Protein AF-A0A6L8FZ35-F1 (afdb_monomer_lite)

Radius of gyration: 12.45 Å; chains: 1; bounding box: 33×28×26 Å

Sequence (83 aa):
LEEQDPAQFRRAAAGFAEIVRDYPGTESEIGALSNMGVCYESLGQWKDAVQAYDQVLDRLADEQAEAHRFARMHKEWIEANRL

Secondary structure (DSSP, 8-state):
-----HHHHHHHHHHHHHHHHHSTTSHHHHHHHHHHHHHHHHTT-HHHHHHHHHHHHHH---TTSHHHHHHHHHHHHHHHHT-

pLDDT: mean 95.48, std 9.07, range [45.78, 98.81]

Foldseek 3Di:
DPLPDLVVLVVLLVVLVVQLVPPPLDVSVLVSLLSNLVSCVSVLVLVSNLVSLVVNCVSDPPCPDPSNVSSVVSNVCSVVPRD

Structure (mmCIF, N/CA/C/O backbone):
data_AF-A0A6L8FZ35-F1
#
_entry.id   AF-A0A6L8FZ35-F1
#
loop_
_atom_site.group_PDB
_atom_site.id
_atom_site.type_symbol
_atom_site.label_atom_id
_atom_site.label_alt_id
_atom_site.label_comp_id
_atom_site.label_asym_id
_atom_site.label_entity_id
_atom_site.label_seq_id
_atom_site.pdbx_PDB_ins_code
_atom_site.Cartn_x
_atom_site.Cartn_y
_atom_site.Cartn_z
_atom_site.occupancy
_atom_site.B_iso_or_equiv
_atom_site.auth_seq_id
_atom_site.auth_comp_id
_atom_site.auth_asym_id
_atom_site.auth_atom_id
_atom_site.pdbx_PDB_model_num
ATOM 1 N N . LEU A 1 1 ? 22.758 -9.758 -5.573 1.00 45.78 1 LEU A N 1
ATOM 2 C CA . LEU 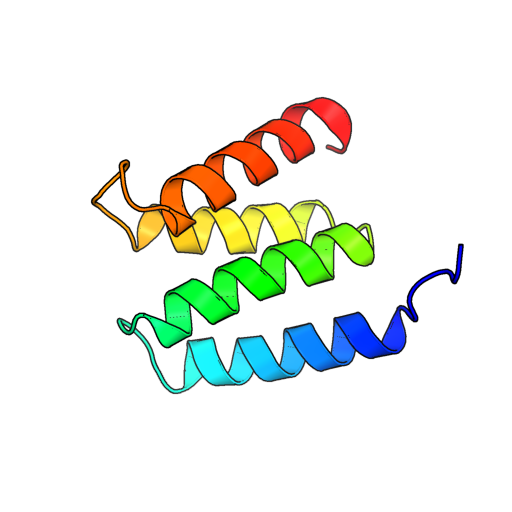A 1 1 ? 21.501 -9.213 -5.027 1.00 45.78 1 LEU A CA 1
ATOM 3 C C . LEU A 1 1 ? 20.414 -10.090 -5.609 1.00 45.78 1 LEU A C 1
ATOM 5 O O . LEU A 1 1 ? 20.302 -10.106 -6.826 1.00 45.78 1 LEU A O 1
ATOM 9 N N . GLU A 1 2 ? 19.771 -10.929 -4.799 1.00 52.22 2 GLU A N 1
ATOM 10 C CA . GLU A 1 2 ? 18.624 -11.718 -5.265 1.00 52.22 2 GLU A CA 1
ATOM 11 C C . GLU A 1 2 ? 17.560 -10.735 -5.763 1.00 52.22 2 GLU A C 1
ATOM 13 O O . GLU A 1 2 ? 17.104 -9.882 -5.000 1.00 52.22 2 GLU A O 1
ATOM 18 N N . GLU A 1 3 ? 17.228 -10.790 -7.054 1.00 61.84 3 GLU A N 1
ATOM 19 C CA . GLU A 1 3 ? 16.022 -10.139 -7.561 1.00 61.84 3 GLU A CA 1
ATOM 20 C C . GLU A 1 3 ? 14.847 -10.755 -6.805 1.00 61.84 3 GLU A C 1
ATOM 22 O O . GLU A 1 3 ? 14.604 -11.958 -6.890 1.00 61.84 3 GLU A O 1
ATOM 27 N N . GLN A 1 4 ? 14.177 -9.947 -5.985 1.00 69.94 4 GLN A N 1
ATOM 28 C CA . GLN A 1 4 ? 13.031 -10.411 -5.216 1.00 69.94 4 GLN A CA 1
ATOM 29 C C . GLN A 1 4 ? 11.943 -10.913 -6.176 1.00 69.94 4 GLN A C 1
ATOM 31 O O . GLN A 1 4 ? 11.661 -10.265 -7.183 1.00 69.94 4 GLN A O 1
ATOM 36 N N . ASP A 1 5 ? 11.348 -12.071 -5.875 1.00 84.12 5 ASP A N 1
ATOM 37 C CA . ASP A 1 5 ? 10.408 -12.749 -6.772 1.00 84.12 5 ASP A CA 1
ATOM 38 C C . ASP A 1 5 ? 9.123 -11.914 -6.964 1.00 84.12 5 ASP A C 1
ATOM 40 O O . ASP A 1 5 ? 8.339 -11.753 -6.018 1.00 84.12 5 ASP A O 1
ATOM 44 N N . PRO A 1 6 ? 8.828 -11.434 -8.189 1.00 89.88 6 PRO A N 1
ATOM 45 C CA . PRO A 1 6 ? 7.597 -10.707 -8.484 1.00 89.88 6 PRO A CA 1
ATOM 46 C C . PRO A 1 6 ? 6.324 -11.478 -8.106 1.00 89.88 6 PRO A C 1
ATOM 48 O O . PRO A 1 6 ? 5.276 -10.881 -7.848 1.00 89.88 6 PRO A O 1
ATOM 51 N N . ALA A 1 7 ? 6.350 -12.811 -8.090 1.00 93.12 7 ALA A N 1
ATOM 52 C CA . ALA A 1 7 ? 5.204 -13.600 -7.652 1.00 93.12 7 ALA A CA 1
ATOM 53 C C . ALA A 1 7 ? 4.936 -13.440 -6.147 1.00 93.12 7 ALA A C 1
ATOM 55 O O . ALA A 1 7 ? 3.773 -13.415 -5.733 1.00 93.12 7 ALA A O 1
ATOM 56 N N . GLN A 1 8 ? 5.981 -13.283 -5.330 1.00 94.38 8 GLN A N 1
ATOM 57 C CA . GLN A 1 8 ? 5.844 -13.102 -3.888 1.00 94.38 8 GLN A CA 1
ATOM 58 C C . GLN A 1 8 ? 5.179 -11.765 -3.555 1.00 94.38 8 GLN A C 1
ATOM 60 O O . GLN A 1 8 ? 4.235 -11.748 -2.766 1.00 94.38 8 GLN A O 1
ATOM 65 N N . PHE A 1 9 ? 5.583 -10.674 -4.209 1.00 95.69 9 PHE A N 1
ATOM 66 C CA . PHE A 1 9 ? 4.959 -9.364 -3.995 1.00 95.69 9 PHE A CA 1
ATOM 67 C C . PHE A 1 9 ? 3.498 -9.323 -4.419 1.00 95.69 9 PHE A C 1
ATOM 69 O O . PHE A 1 9 ? 2.671 -8.771 -3.701 1.00 95.69 9 PHE A O 1
ATOM 76 N N . ARG A 1 10 ? 3.144 -9.955 -5.547 1.00 96.69 10 ARG A N 1
ATOM 77 C CA . ARG A 1 10 ? 1.736 -10.036 -5.972 1.00 96.69 10 ARG A CA 1
ATOM 78 C C . ARG A 1 10 ? 0.889 -10.791 -4.953 1.00 96.69 10 ARG A C 1
ATOM 80 O O . ARG A 1 10 ? -0.214 -10.360 -4.629 1.00 96.69 10 ARG A O 1
ATOM 87 N N . ARG A 1 11 ? 1.410 -11.901 -4.422 1.00 97.19 11 ARG A N 1
ATOM 88 C CA . ARG A 1 11 ? 0.734 -12.674 -3.370 1.00 97.19 11 ARG A CA 1
ATOM 89 C C . ARG A 1 11 ? 0.607 -11.882 -2.071 1.00 97.19 11 ARG A C 1
ATOM 91 O O . ARG A 1 11 ? -0.447 -11.930 -1.448 1.00 97.19 11 ARG A O 1
ATOM 98 N N . ALA A 1 12 ? 1.651 -11.156 -1.682 1.00 97.88 12 ALA A N 1
ATOM 99 C CA . ALA A 1 12 ? 1.630 -10.311 -0.496 1.00 97.88 12 ALA A CA 1
ATOM 100 C C . ALA A 1 12 ? 0.599 -9.183 -0.635 1.00 97.88 12 ALA A C 1
ATOM 102 O O . ALA A 1 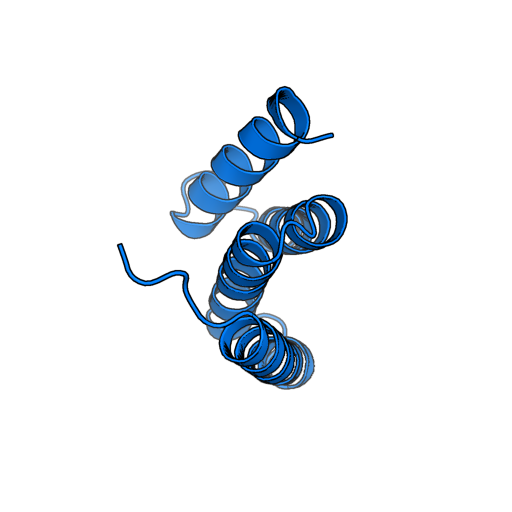12 ? -0.253 -9.036 0.237 1.00 97.88 12 ALA A O 1
ATOM 103 N N . ALA A 1 13 ? 0.599 -8.460 -1.760 1.00 98.12 13 ALA A N 1
ATOM 104 C CA . ALA A 1 13 ? -0.375 -7.405 -2.034 1.00 98.12 13 ALA A CA 1
ATOM 105 C C . ALA A 1 13 ? -1.822 -7.925 -1.991 1.00 98.12 13 ALA A C 1
ATOM 107 O O . ALA A 1 13 ? -2.688 -7.267 -1.419 1.00 98.12 13 ALA A O 1
ATOM 108 N N . ALA A 1 14 ? -2.078 -9.127 -2.5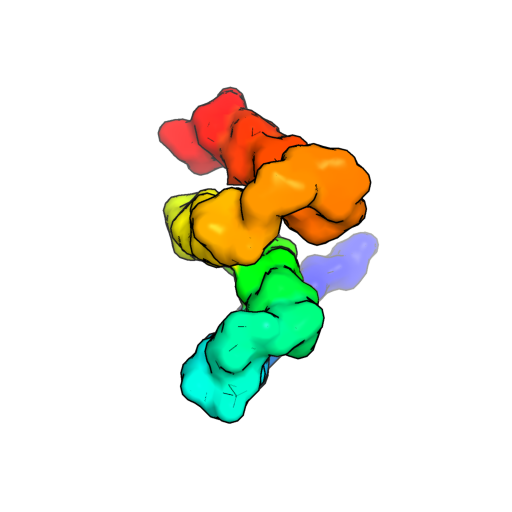21 1.00 98.00 14 ALA A N 1
ATOM 109 C CA . ALA A 1 14 ? -3.391 -9.764 -2.431 1.00 98.00 14 ALA A CA 1
ATOM 110 C C . ALA A 1 14 ? -3.805 -10.056 -0.976 1.00 98.00 14 ALA A C 1
ATOM 112 O O . ALA A 1 14 ? -4.926 -9.738 -0.590 1.00 98.00 14 ALA A O 1
ATOM 113 N N . GLY A 1 15 ? -2.900 -10.592 -0.150 1.00 98.56 15 GLY A N 1
ATOM 114 C CA . GLY A 1 15 ? -3.177 -10.829 1.272 1.00 98.56 15 GLY A CA 1
ATOM 115 C C . GLY A 1 15 ? -3.407 -9.535 2.062 1.00 98.56 15 GLY A C 1
ATOM 116 O O . GLY A 1 15 ? -4.301 -9.464 2.901 1.00 98.56 15 GLY A O 1
ATOM 117 N N . PHE A 1 16 ? -2.656 -8.474 1.764 1.00 98.69 16 PHE A N 1
ATOM 118 C CA . PHE A 1 16 ? -2.896 -7.165 2.373 1.00 98.69 16 PHE A CA 1
ATOM 119 C C . PHE A 1 16 ? -4.235 -6.560 1.940 1.00 98.69 16 PHE A C 1
ATOM 121 O O . PHE A 1 16 ? -4.922 -5.972 2.771 1.00 98.69 16 PHE A O 1
ATOM 128 N N . ALA A 1 17 ? -4.659 -6.756 0.689 1.00 98.44 17 ALA A N 1
ATOM 129 C CA . ALA A 1 17 ? -5.973 -6.309 0.231 1.00 98.44 17 ALA A CA 1
ATOM 130 C C . ALA A 1 17 ? -7.124 -6.985 1.002 1.00 98.44 17 ALA A C 1
ATOM 132 O O . ALA A 1 17 ? -8.140 -6.343 1.269 1.00 98.44 17 ALA A O 1
ATOM 133 N N . GLU A 1 18 ? -6.963 -8.249 1.408 1.00 98.62 18 GLU A N 1
ATOM 134 C CA . GLU A 1 18 ? -7.919 -8.921 2.299 1.00 98.62 18 GLU A CA 1
ATOM 135 C C . GLU A 1 18 ? -7.969 -8.249 3.676 1.00 98.62 18 GLU A C 1
ATOM 137 O O . GLU A 1 18 ? -9.057 -7.986 4.180 1.00 98.62 18 GLU A O 1
ATOM 142 N N . ILE A 1 19 ? -6.819 -7.870 4.246 1.00 98.62 19 ILE A N 1
ATOM 143 C CA . ILE A 1 19 ? -6.768 -7.153 5.532 1.00 98.62 19 ILE A CA 1
ATOM 144 C C . ILE A 1 19 ? -7.469 -5.793 5.437 1.00 98.62 19 ILE A C 1
ATOM 146 O O . ILE A 1 19 ? -8.261 -5.454 6.314 1.00 98.62 19 ILE A O 1
ATOM 150 N N . VAL A 1 20 ? -7.218 -5.029 4.369 1.00 98.44 20 VAL A N 1
ATOM 151 C CA . VAL A 1 20 ? -7.877 -3.730 4.139 1.00 98.44 20 VAL A CA 1
ATOM 152 C C . VAL A 1 20 ? -9.395 -3.891 4.050 1.00 98.44 20 VAL A C 1
ATOM 154 O O . VAL A 1 20 ? -10.137 -3.079 4.597 1.00 98.44 20 VAL A O 1
ATOM 157 N N . ARG A 1 21 ? -9.865 -4.956 3.393 1.00 98.31 21 ARG A N 1
ATOM 158 C CA . ARG A 1 21 ? -11.294 -5.259 3.270 1.00 98.31 21 ARG A CA 1
ATOM 159 C C . ARG A 1 21 ? -11.919 -5.677 4.604 1.00 98.31 21 ARG A C 1
ATOM 161 O O . ARG A 1 21 ? -13.031 -5.249 4.904 1.00 98.31 21 ARG A O 1
ATOM 168 N N . ASP A 1 22 ? -11.236 -6.525 5.366 1.00 98.50 22 ASP A N 1
ATOM 169 C CA . ASP A 1 22 ? -11.824 -7.220 6.516 1.00 98.50 22 ASP A CA 1
ATOM 170 C C . ASP A 1 22 ? -11.657 -6.446 7.838 1.00 98.50 22 ASP A C 1
ATOM 172 O O . ASP A 1 22 ? -12.428 -6.667 8.775 1.00 98.50 22 ASP A O 1
ATOM 176 N N . TYR A 1 23 ? -10.709 -5.502 7.914 1.00 97.81 23 TYR A N 1
ATOM 177 C CA . TYR A 1 23 ? -10.396 -4.735 9.130 1.00 97.81 23 TYR A CA 1
ATOM 178 C C . TYR A 1 23 ? -10.340 -3.206 8.921 1.00 97.81 23 TYR A C 1
ATOM 180 O O . TYR A 1 23 ? -9.363 -2.574 9.340 1.00 97.81 23 TYR A O 1
ATOM 188 N N . PRO A 1 24 ? -11.364 -2.572 8.320 1.00 97.75 24 PRO A N 1
ATOM 189 C CA . PRO A 1 24 ? -11.352 -1.135 8.053 1.00 97.75 24 PRO A CA 1
ATOM 190 C C . PRO A 1 24 ? -11.317 -0.299 9.343 1.00 97.75 24 PRO A C 1
ATOM 192 O O . PRO A 1 24 ? -11.912 -0.661 10.360 1.00 97.75 24 PRO A O 1
ATOM 195 N N . GLY A 1 25 ? -10.638 0.846 9.298 1.00 95.81 25 GLY A N 1
ATOM 196 C CA . GLY A 1 25 ? -10.480 1.789 10.407 1.00 95.81 25 GLY A CA 1
ATOM 197 C C . GLY A 1 25 ? -9.499 1.345 11.496 1.00 95.81 25 GLY A C 1
ATOM 198 O O . GLY A 1 25 ? -9.430 1.984 12.544 1.00 95.81 25 GLY A O 1
ATOM 199 N N . THR A 1 26 ? -8.760 0.254 11.284 1.00 97.88 26 THR A N 1
ATOM 200 C CA . THR A 1 26 ? -7.793 -0.276 12.258 1.00 97.88 26 THR A CA 1
ATOM 201 C C . THR A 1 26 ? -6.354 0.059 11.877 1.00 97.88 26 THR A C 1
ATOM 203 O O . THR A 1 26 ? -6.038 0.298 10.714 1.00 97.88 26 THR A O 1
ATOM 206 N N . GLU A 1 27 ? -5.431 -0.026 12.838 1.00 97.12 27 GLU A N 1
ATOM 207 C CA . GLU A 1 27 ? -3.990 0.064 12.551 1.00 97.12 27 GLU A CA 1
ATOM 208 C C . GLU A 1 27 ? -3.519 -1.027 11.573 1.00 97.12 27 GLU A C 1
ATOM 210 O O . GLU A 1 27 ? -2.572 -0.819 10.815 1.00 97.12 27 GLU A O 1
ATOM 215 N N . SER A 1 28 ? -4.206 -2.177 11.539 1.00 98.25 28 SER A N 1
ATOM 216 C CA . SER A 1 28 ? -3.917 -3.247 10.577 1.00 98.25 28 SER A CA 1
ATOM 217 C C . SER A 1 28 ? -4.264 -2.847 9.142 1.00 98.25 28 SER A C 1
ATOM 219 O O . SER A 1 28 ? -3.515 -3.203 8.236 1.00 98.25 28 SER A O 1
ATOM 221 N N . GLU A 1 29 ? -5.330 -2.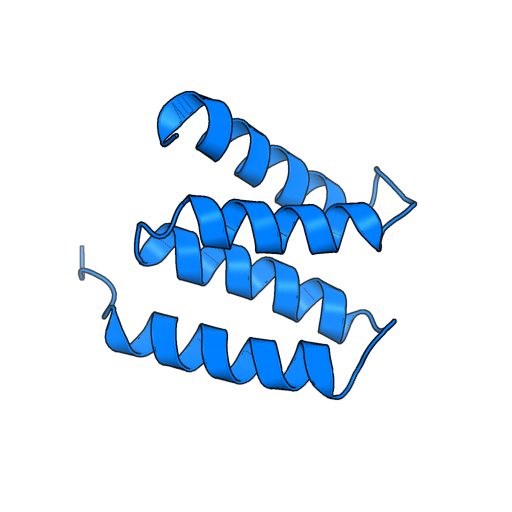068 8.922 1.00 98.56 29 GLU A N 1
ATOM 222 C CA . GLU A 1 29 ? -5.629 -1.491 7.603 1.00 98.56 29 GLU A CA 1
ATOM 223 C C . GLU A 1 29 ? -4.502 -0.553 7.156 1.00 98.56 29 GLU A C 1
ATOM 225 O O . GLU A 1 29 ? -4.005 -0.673 6.037 1.00 98.56 29 GLU A O 1
ATOM 230 N N . ILE A 1 30 ? -4.051 0.337 8.044 1.00 98.62 30 ILE A N 1
ATOM 231 C CA . ILE A 1 30 ? -2.968 1.291 7.763 1.00 98.62 30 ILE A CA 1
ATOM 232 C C . ILE A 1 30 ? -1.663 0.569 7.409 1.00 98.62 30 ILE A C 1
ATOM 234 O O . ILE A 1 30 ? -1.011 0.897 6.411 1.00 98.62 30 ILE A O 1
ATOM 238 N N . GLY A 1 31 ? -1.287 -0.441 8.199 1.00 98.44 31 GLY A N 1
ATOM 239 C CA . GLY A 1 31 ? -0.110 -1.264 7.927 1.00 98.44 31 GLY A CA 1
ATOM 240 C C . GLY A 1 31 ? -0.231 -2.043 6.615 1.00 98.44 31 GLY A C 1
ATOM 241 O O . GLY A 1 31 ? 0.724 -2.100 5.839 1.00 98.44 31 GLY A O 1
ATOM 242 N N . ALA A 1 32 ? -1.409 -2.600 6.323 1.00 98.75 32 ALA A N 1
ATOM 243 C CA . ALA A 1 32 ? -1.664 -3.325 5.083 1.00 98.75 32 ALA A CA 1
ATOM 244 C C . ALA A 1 32 ? -1.565 -2.418 3.849 1.00 98.75 32 ALA A C 1
ATOM 246 O O . ALA A 1 32 ? -0.869 -2.775 2.901 1.00 98.75 32 ALA A O 1
ATOM 247 N N . LEU A 1 33 ? -2.170 -1.226 3.875 1.00 98.81 33 LEU A N 1
ATOM 248 C CA . LEU A 1 33 ? -2.055 -0.236 2.797 1.00 98.81 33 LEU A CA 1
ATOM 249 C C . LEU A 1 33 ? -0.600 0.193 2.566 1.00 98.81 33 LEU A C 1
ATOM 251 O O . LEU A 1 33 ? -0.143 0.238 1.424 1.00 98.81 33 LEU A O 1
ATOM 255 N N . SER A 1 34 ? 0.151 0.432 3.646 1.00 98.69 34 SER A N 1
ATOM 256 C CA . SER A 1 34 ? 1.572 0.799 3.560 1.00 98.69 34 SER A CA 1
ATOM 257 C C . SER A 1 34 ? 2.390 -0.304 2.875 1.00 98.69 34 SER A C 1
ATOM 259 O O . SER A 1 34 ? 3.172 -0.036 1.963 1.00 98.69 34 SER A O 1
ATOM 261 N N . ASN A 1 35 ? 2.157 -1.565 3.249 1.00 98.69 35 ASN A N 1
ATOM 262 C CA . ASN A 1 35 ? 2.843 -2.707 2.647 1.00 98.69 35 ASN A CA 1
ATOM 263 C C . ASN A 1 35 ? 2.390 -3.000 1.208 1.00 98.69 35 ASN A C 1
ATOM 265 O O . ASN A 1 35 ? 3.199 -3.467 0.404 1.00 98.69 35 ASN A O 1
ATOM 269 N N . MET A 1 36 ? 1.131 -2.718 0.852 1.00 98.75 36 MET A N 1
ATOM 270 C CA . MET A 1 36 ? 0.679 -2.765 -0.545 1.00 98.75 36 MET A CA 1
ATOM 271 C C . MET A 1 36 ? 1.476 -1.784 -1.404 1.00 98.75 36 MET A C 1
ATOM 273 O O . MET A 1 36 ? 1.944 -2.179 -2.470 1.00 98.75 36 MET A O 1
ATOM 277 N N . GLY A 1 37 ? 1.700 -0.557 -0.920 1.00 98.62 37 GLY A N 1
ATOM 278 C CA . GLY A 1 37 ? 2.544 0.431 -1.595 1.00 98.62 37 GLY A CA 1
ATOM 279 C C . GLY A 1 37 ? 3.945 -0.107 -1.901 1.00 98.62 37 GLY A C 1
ATOM 280 O O . GLY A 1 37 ? 4.367 -0.109 -3.057 1.00 98.62 37 GLY A O 1
ATOM 281 N N . VAL A 1 38 ? 4.611 -0.693 -0.902 1.00 98.25 38 VAL A N 1
ATOM 282 C CA . VAL A 1 38 ? 5.948 -1.301 -1.052 1.00 98.25 38 VAL A CA 1
ATOM 283 C C . VAL A 1 38 ? 5.947 -2.475 -2.038 1.00 98.25 38 VAL A C 1
ATOM 285 O O . VAL A 1 38 ? 6.872 -2.622 -2.845 1.00 98.25 38 VAL A O 1
ATOM 288 N N . CYS A 1 39 ? 4.911 -3.321 -2.007 1.00 98.12 39 CYS A N 1
ATOM 289 C CA . CYS A 1 39 ? 4.777 -4.424 -2.960 1.00 98.12 39 CYS A CA 1
ATOM 290 C C . CYS A 1 39 ? 4.647 -3.898 -4.393 1.00 98.12 39 CYS A C 1
ATOM 292 O O . CYS A 1 39 ? 5.311 -4.406 -5.296 1.00 98.12 39 CYS A O 1
ATOM 294 N N . TYR A 1 40 ? 3.828 -2.868 -4.603 1.00 98.44 40 TYR A N 1
ATOM 295 C CA . TYR A 1 40 ? 3.641 -2.264 -5.917 1.00 98.44 40 TYR A CA 1
ATOM 296 C C . TYR A 1 40 ? 4.893 -1.535 -6.413 1.00 98.44 40 TYR A C 1
ATOM 298 O O . TYR A 1 40 ? 5.233 -1.677 -7.587 1.00 98.44 40 TYR A O 1
ATOM 306 N N . GLU A 1 41 ? 5.642 -0.851 -5.544 1.00 97.44 41 GLU A N 1
ATOM 307 C CA . GLU A 1 41 ? 6.962 -0.302 -5.892 1.00 97.44 41 GLU A CA 1
ATOM 308 C C . GLU A 1 41 ? 7.922 -1.389 -6.372 1.00 97.44 41 GLU A C 1
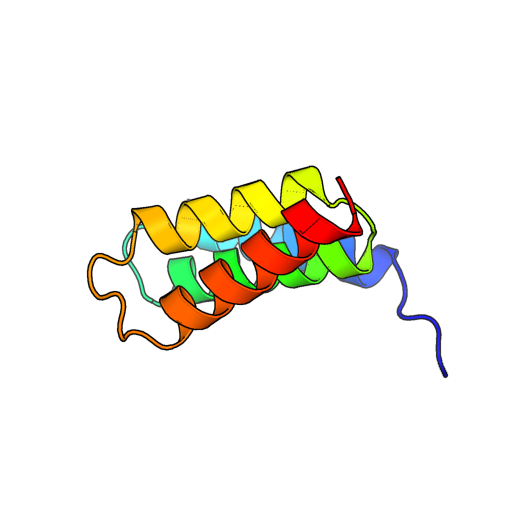ATOM 310 O O . GLU A 1 41 ? 8.559 -1.252 -7.417 1.00 97.44 41 GLU A O 1
ATOM 315 N N . SER A 1 42 ? 7.982 -2.504 -5.644 1.00 96.50 42 SER A N 1
ATOM 316 C CA . SER A 1 42 ? 8.870 -3.620 -5.978 1.00 96.50 42 SER A CA 1
ATOM 317 C C . SER A 1 42 ? 8.495 -4.301 -7.300 1.00 96.50 42 SER A C 1
ATOM 319 O O . SER A 1 42 ? 9.342 -4.896 -7.963 1.00 96.50 42 SER A O 1
ATOM 321 N N . LEU A 1 43 ? 7.231 -4.183 -7.711 1.00 96.38 43 LEU A N 1
ATOM 322 C CA . LEU A 1 43 ? 6.713 -4.664 -8.992 1.00 96.38 43 LEU A CA 1
ATOM 323 C C . LEU A 1 43 ? 6.825 -3.631 -10.125 1.00 96.38 43 LEU A C 1
ATOM 325 O O . LEU A 1 43 ? 6.462 -3.940 -11.261 1.00 96.38 43 LEU A O 1
ATOM 329 N N . GLY A 1 44 ? 7.288 -2.412 -9.838 1.00 96.62 44 GLY A N 1
ATOM 330 C CA . GLY A 1 44 ? 7.300 -1.299 -10.789 1.00 96.62 44 GLY A CA 1
ATOM 331 C C . GLY A 1 44 ? 5.907 -0.756 -11.132 1.00 96.62 44 GLY A C 1
ATOM 332 O O . GLY A 1 44 ? 5.738 -0.046 -12.124 1.00 96.62 44 GLY A O 1
ATOM 333 N N . GLN A 1 45 ? 4.896 -1.086 -10.330 1.00 98.00 45 GLN A N 1
ATOM 334 C CA . GLN A 1 45 ? 3.513 -0.633 -10.478 1.00 98.00 45 GLN A CA 1
ATOM 335 C C . GLN A 1 45 ? 3.319 0.718 -9.780 1.00 98.00 45 GLN A C 1
ATOM 337 O O . GLN A 1 45 ? 2.586 0.852 -8.805 1.00 98.00 45 GLN A O 1
ATOM 342 N N . TRP A 1 46 ? 4.002 1.744 -10.284 1.00 98.44 46 TRP A N 1
ATOM 343 C CA . TRP A 1 46 ? 4.130 3.048 -9.623 1.00 98.44 46 TRP A CA 1
ATOM 344 C C . TRP A 1 46 ? 2.793 3.739 -9.323 1.00 98.44 46 TRP A C 1
ATOM 346 O O . TRP A 1 46 ? 2.627 4.321 -8.257 1.00 98.44 46 TRP A O 1
ATOM 356 N N . LYS A 1 47 ? 1.817 3.642 -10.235 1.00 98.56 47 LYS A N 1
ATOM 357 C CA . LYS A 1 47 ? 0.480 4.228 -10.035 1.00 98.56 47 LYS A CA 1
ATOM 358 C C . LYS A 1 47 ? -0.291 3.539 -8.908 1.00 98.56 47 LYS A C 1
ATOM 360 O O . LYS A 1 47 ? -0.900 4.218 -8.088 1.00 98.56 47 LYS A O 1
ATOM 365 N N . ASP A 1 48 ? -0.222 2.210 -8.852 1.00 98.56 48 ASP A N 1
ATOM 366 C CA . ASP A 1 48 ? -0.892 1.417 -7.818 1.00 98.56 48 ASP A CA 1
ATOM 367 C C . ASP A 1 48 ? -0.247 1.671 -6.444 1.00 98.56 48 ASP A C 1
ATOM 369 O O . ASP A 1 48 ? -0.943 1.772 -5.434 1.00 98.56 48 ASP A O 1
ATOM 373 N N . ALA A 1 49 ? 1.080 1.859 -6.410 1.00 98.81 49 ALA A N 1
ATOM 374 C CA . ALA A 1 49 ? 1.807 2.244 -5.204 1.00 98.81 49 ALA A CA 1
ATOM 375 C C . ALA A 1 49 ? 1.349 3.608 -4.664 1.00 98.81 49 ALA A C 1
ATOM 377 O O . ALA A 1 49 ? 1.007 3.714 -3.487 1.00 98.81 49 ALA A O 1
ATOM 378 N N . VAL A 1 50 ? 1.269 4.631 -5.526 1.00 98.81 50 VAL A N 1
ATOM 379 C CA . VAL A 1 50 ? 0.764 5.963 -5.146 1.00 98.81 50 VAL A CA 1
ATOM 380 C C . VAL A 1 50 ? -0.657 5.876 -4.596 1.00 98.81 50 VAL A C 1
ATOM 382 O O . VAL A 1 50 ? -0.925 6.425 -3.533 1.00 98.81 50 VAL A O 1
ATOM 385 N N . GLN A 1 51 ? -1.545 5.116 -5.244 1.00 98.75 51 GLN A N 1
ATOM 386 C CA . GLN A 1 51 ? -2.919 4.946 -4.766 1.00 98.75 51 GLN A CA 1
ATOM 387 C C . GLN A 1 51 ? -2.991 4.261 -3.389 1.00 98.75 51 GLN A C 1
ATOM 389 O O . GLN A 1 51 ? -3.883 4.559 -2.592 1.00 98.75 51 GLN A O 1
ATOM 394 N N . ALA A 1 52 ? -2.085 3.328 -3.092 1.00 98.81 52 ALA A N 1
ATOM 395 C CA . ALA A 1 52 ? -2.009 2.714 -1.769 1.00 98.81 52 ALA A CA 1
ATOM 396 C C . ALA A 1 52 ? -1.542 3.724 -0.705 1.00 98.81 52 ALA A C 1
ATOM 398 O O . ALA A 1 52 ? -2.119 3.778 0.381 1.00 98.81 52 ALA A O 1
ATOM 399 N N . TYR A 1 53 ? -0.557 4.565 -1.028 1.00 98.75 53 TYR A N 1
ATOM 400 C CA . TYR A 1 53 ? -0.071 5.607 -0.123 1.00 98.75 53 TYR A CA 1
ATOM 401 C C . TYR A 1 53 ? -1.079 6.731 0.099 1.00 98.75 53 TYR A C 1
ATOM 403 O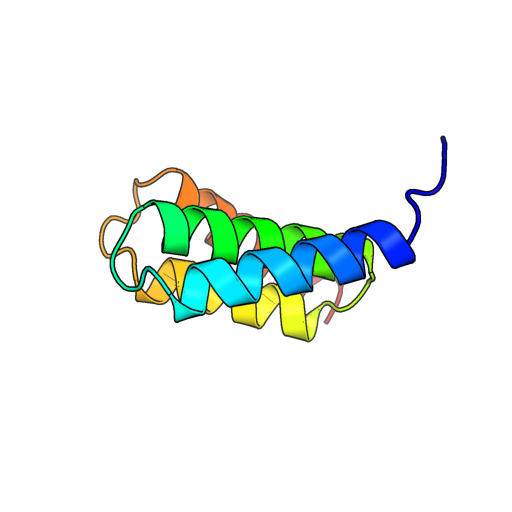 O . TYR A 1 53 ? -1.272 7.132 1.244 1.00 98.75 53 TYR A O 1
ATOM 411 N N . ASP A 1 54 ? -1.791 7.175 -0.936 1.00 98.75 54 ASP A N 1
ATOM 412 C CA . ASP A 1 54 ? -2.888 8.140 -0.789 1.00 98.75 54 ASP A CA 1
ATOM 413 C C . ASP A 1 54 ? -3.940 7.640 0.201 1.00 98.75 54 ASP A C 1
ATOM 415 O O . ASP A 1 54 ? -4.362 8.369 1.093 1.00 98.75 54 ASP A O 1
ATOM 419 N N . GLN A 1 55 ? -4.281 6.353 0.138 1.00 98.56 55 GLN A N 1
ATOM 420 C CA . GLN A 1 55 ? -5.221 5.760 1.082 1.00 98.56 55 GLN A CA 1
ATOM 421 C C . GLN A 1 55 ? -4.729 5.753 2.536 1.00 98.56 55 GLN A C 1
ATOM 423 O O . GLN A 1 55 ? -5.572 5.810 3.435 1.00 98.56 55 GLN A O 1
ATOM 428 N N . VAL A 1 56 ? -3.415 5.674 2.782 1.00 98.69 56 VAL A N 1
ATOM 429 C CA . VAL A 1 56 ? -2.835 5.847 4.128 1.00 98.69 56 VAL A CA 1
ATOM 430 C C . VAL A 1 56 ? -3.002 7.295 4.584 1.00 98.69 56 VAL A C 1
ATOM 432 O O . VAL A 1 56 ? -3.478 7.528 5.695 1.00 98.69 56 VAL A O 1
ATOM 435 N N . LEU A 1 57 ? -2.652 8.251 3.720 1.00 98.38 57 LEU A N 1
ATOM 436 C CA . LEU A 1 57 ? -2.719 9.686 4.011 1.00 98.38 57 LEU A CA 1
ATOM 437 C C . LEU A 1 57 ? -4.155 10.159 4.273 1.00 98.38 57 LEU A C 1
ATOM 439 O O . LEU A 1 57 ? -4.378 10.965 5.170 1.00 98.38 57 LEU A O 1
ATOM 443 N N . ASP A 1 58 ? -5.132 9.620 3.544 1.00 97.81 58 ASP A N 1
ATOM 444 C CA . ASP A 1 58 ? -6.551 9.953 3.716 1.00 97.81 58 ASP A CA 1
ATOM 445 C C . ASP A 1 58 ? -7.129 9.440 5.045 1.00 97.81 58 ASP A C 1
ATOM 447 O O . ASP A 1 58 ? -8.093 9.998 5.572 1.00 97.81 58 ASP A O 1
ATOM 451 N N . ARG A 1 59 ? -6.567 8.354 5.592 1.00 96.62 59 ARG A N 1
ATOM 452 C CA . ARG A 1 59 ? -7.047 7.722 6.833 1.00 96.62 59 ARG A CA 1
ATOM 453 C C . ARG A 1 59 ? -6.355 8.248 8.082 1.00 96.62 59 ARG A C 1
ATOM 455 O O . ARG A 1 59 ? -6.918 8.151 9.173 1.00 96.62 59 ARG A O 1
ATOM 462 N N . LEU A 1 60 ? -5.148 8.786 7.942 1.00 96.06 60 LEU A N 1
ATOM 463 C CA . LEU A 1 60 ? -4.376 9.335 9.048 1.00 96.06 60 LEU A CA 1
ATOM 464 C C . LEU A 1 60 ? -4.462 10.859 9.053 1.00 96.06 60 LEU A C 1
ATOM 466 O O . LEU A 1 60 ? -3.802 11.549 8.288 1.00 96.06 60 LEU A O 1
ATOM 470 N N . ALA A 1 61 ? -5.246 11.396 9.987 1.00 93.25 61 ALA A N 1
ATOM 471 C CA . ALA A 1 61 ? -5.283 12.838 10.223 1.00 93.25 61 ALA A CA 1
ATOM 472 C C . ALA A 1 61 ? -4.013 13.357 10.926 1.00 93.25 61 ALA A C 1
ATOM 474 O O . ALA A 1 61 ? -3.683 14.537 10.813 1.00 93.25 61 ALA A O 1
ATOM 475 N N . ASP A 1 62 ? -3.315 12.498 11.679 1.00 95.12 62 ASP A N 1
ATOM 476 C CA . ASP A 1 62 ? -2.062 12.863 12.337 1.00 95.12 62 ASP A CA 1
ATOM 477 C C . ASP A 1 62 ? -0.896 12.777 11.352 1.00 95.12 62 ASP A C 1
ATOM 479 O O . ASP A 1 62 ? -0.344 11.706 11.091 1.00 95.12 62 ASP A O 1
ATOM 483 N N . GLU A 1 63 ? -0.473 13.936 10.854 1.00 93.56 63 GLU A N 1
ATOM 484 C CA . GLU A 1 63 ? 0.657 14.016 9.932 1.00 93.56 63 GLU A CA 1
ATOM 485 C C . GLU A 1 63 ? 1.995 13.586 10.552 1.00 93.56 63 GLU A C 1
ATOM 487 O O . GLU A 1 63 ? 2.959 13.293 9.837 1.00 93.56 63 GLU A O 1
ATOM 492 N N . GLN A 1 64 ? 2.059 13.535 11.885 1.00 94.94 64 GLN A N 1
ATOM 493 C CA . GLN A 1 64 ? 3.223 13.099 12.642 1.00 94.94 64 GLN A CA 1
ATOM 494 C C . GLN A 1 64 ? 3.200 11.590 12.925 1.00 94.94 64 GLN A C 1
ATOM 496 O O . GLN A 1 64 ? 4.167 11.068 13.494 1.00 94.94 64 GLN A O 1
ATOM 501 N N . ALA A 1 65 ? 2.171 10.861 12.495 1.00 96.81 65 ALA A N 1
ATOM 502 C CA . ALA A 1 65 ? 2.202 9.409 12.508 1.00 96.81 65 ALA A CA 1
ATOM 503 C C . ALA A 1 65 ? 3.307 8.893 11.570 1.00 96.81 65 ALA A C 1
ATOM 505 O O . ALA A 1 65 ? 3.552 9.433 10.487 1.00 96.81 65 ALA A O 1
ATOM 506 N N . GLU A 1 66 ? 3.995 7.828 11.982 1.00 97.75 66 GLU A N 1
ATOM 507 C CA . GLU A 1 66 ? 5.085 7.241 11.195 1.00 97.75 66 GLU A CA 1
ATOM 508 C C . GLU A 1 66 ? 4.604 6.775 9.818 1.00 97.75 66 GLU A C 1
ATOM 510 O O . GLU A 1 66 ? 5.203 7.140 8.809 1.00 97.75 66 GLU A O 1
ATOM 515 N N . ALA A 1 67 ? 3.479 6.055 9.775 1.00 97.50 67 ALA A N 1
ATOM 516 C CA . ALA A 1 67 ? 2.876 5.581 8.533 1.00 97.50 67 ALA A CA 1
ATOM 517 C C . ALA A 1 67 ? 2.478 6.731 7.591 1.00 97.50 67 ALA A C 1
ATOM 519 O O . ALA A 1 67 ? 2.642 6.613 6.379 1.00 97.50 67 ALA A O 1
ATOM 520 N N . HIS A 1 68 ? 2.038 7.872 8.134 1.00 98.38 68 HIS A N 1
ATOM 521 C CA . HIS A 1 68 ? 1.703 9.049 7.330 1.00 98.38 68 HIS A CA 1
ATOM 522 C C . HIS A 1 68 ? 2.936 9.640 6.651 1.00 98.38 68 HIS A C 1
ATOM 524 O O . HIS A 1 68 ? 2.958 9.836 5.436 1.00 98.38 68 HIS A O 1
ATOM 530 N N . ARG A 1 69 ? 4.006 9.880 7.419 1.00 98.56 69 ARG A N 1
ATOM 531 C CA . ARG A 1 69 ? 5.268 10.385 6.858 1.00 98.56 69 ARG A CA 1
ATOM 532 C C . ARG A 1 69 ? 5.885 9.408 5.865 1.00 98.56 69 ARG A C 1
ATOM 534 O O . ARG A 1 69 ? 6.410 9.846 4.845 1.00 98.56 69 ARG A O 1
ATOM 541 N N . PHE A 1 70 ? 5.814 8.111 6.161 1.00 98.62 70 PHE A N 1
ATOM 542 C CA . PHE A 1 70 ? 6.279 7.054 5.272 1.00 98.62 70 PHE A CA 1
ATOM 543 C C . PHE A 1 70 ? 5.550 7.112 3.924 1.00 98.62 70 PHE A C 1
ATOM 545 O O . PHE A 1 70 ? 6.195 7.273 2.888 1.00 98.62 70 PHE A O 1
ATOM 552 N N . ALA A 1 71 ? 4.215 7.078 3.943 1.00 98.62 71 ALA A N 1
ATOM 553 C CA . ALA A 1 71 ? 3.394 7.138 2.738 1.00 98.62 71 ALA A CA 1
ATOM 554 C C . ALA A 1 71 ? 3.646 8.420 1.929 1.00 98.62 71 ALA A C 1
ATOM 556 O O . ALA A 1 71 ? 3.828 8.354 0.714 1.00 98.62 71 ALA A O 1
ATOM 557 N N . ARG A 1 72 ? 3.736 9.578 2.600 1.00 98.62 72 ARG A N 1
ATOM 558 C CA . ARG A 1 72 ? 4.029 10.870 1.959 1.00 98.62 72 ARG A CA 1
ATOM 559 C C . ARG A 1 72 ? 5.375 10.846 1.237 1.00 98.62 72 ARG A C 1
ATOM 561 O O . ARG A 1 72 ? 5.435 11.164 0.056 1.00 98.62 72 ARG A O 1
ATOM 568 N N . MET A 1 73 ? 6.436 10.433 1.930 1.00 98.56 73 MET A N 1
ATOM 569 C CA . MET A 1 73 ? 7.792 10.403 1.374 1.00 98.56 73 MET A CA 1
ATOM 570 C C . MET A 1 73 ? 7.886 9.483 0.151 1.00 98.56 73 MET A C 1
ATOM 572 O O . MET A 1 73 ? 8.467 9.864 -0.866 1.00 98.56 73 MET A O 1
ATOM 576 N N . HIS A 1 74 ? 7.316 8.278 0.239 1.00 98.62 74 HIS A N 1
ATOM 577 C CA . HIS A 1 74 ? 7.337 7.326 -0.870 1.00 98.62 74 HIS A CA 1
ATOM 578 C C . HIS A 1 74 ? 6.520 7.828 -2.062 1.00 98.62 74 HIS A C 1
ATOM 580 O O . HIS A 1 74 ? 7.015 7.809 -3.189 1.00 98.62 74 HIS A O 1
ATOM 586 N N . LYS A 1 75 ? 5.311 8.351 -1.822 1.00 98.62 75 LYS A N 1
ATOM 587 C CA . LYS A 1 75 ? 4.485 8.966 -2.866 1.00 98.62 75 LYS A CA 1
ATOM 588 C C . LYS A 1 75 ? 5.234 10.086 -3.593 1.00 98.62 75 LYS A C 1
ATOM 590 O O . LYS A 1 75 ? 5.354 10.028 -4.813 1.00 98.62 75 LYS A O 1
ATOM 595 N N . GLU A 1 76 ? 5.764 11.062 -2.857 1.00 98.50 76 GLU A N 1
ATOM 596 C CA . GLU A 1 76 ? 6.477 12.211 -3.432 1.00 98.50 76 GLU A CA 1
ATOM 597 C C . GLU A 1 76 ? 7.675 11.763 -4.275 1.00 98.50 76 GLU A C 1
ATOM 599 O O . GLU A 1 76 ? 7.913 12.279 -5.369 1.00 98.50 76 GLU A O 1
ATOM 604 N N . TRP A 1 77 ? 8.422 10.763 -3.799 1.00 98.50 77 TRP A N 1
ATOM 605 C CA . TRP A 1 77 ? 9.535 10.219 -4.563 1.00 98.50 77 TRP A CA 1
ATOM 606 C C . TRP A 1 77 ? 9.072 9.542 -5.858 1.00 98.50 77 TRP A C 1
ATOM 608 O O . TRP A 1 77 ? 9.680 9.776 -6.906 1.00 98.50 77 TRP A O 1
ATOM 618 N N . ILE A 1 78 ? 8.009 8.733 -5.814 1.00 98.50 78 ILE A N 1
ATOM 619 C CA . ILE A 1 78 ? 7.457 8.066 -7.002 1.00 98.50 78 ILE A CA 1
ATOM 620 C C . ILE A 1 78 ? 6.988 9.107 -8.021 1.00 98.50 78 ILE A C 1
ATOM 622 O O . ILE A 1 78 ? 7.379 9.034 -9.186 1.00 98.50 78 ILE A O 1
ATOM 626 N N . GLU A 1 79 ? 6.206 10.093 -7.586 1.00 98.06 79 GLU A N 1
ATOM 627 C CA . GLU A 1 79 ? 5.686 11.161 -8.447 1.00 98.06 79 GLU A CA 1
ATOM 628 C C . GLU A 1 79 ? 6.804 11.991 -9.088 1.00 98.06 79 GLU A C 1
ATOM 630 O O . GLU A 1 79 ? 6.674 12.409 -10.233 1.00 98.06 79 GLU A O 1
ATOM 635 N N . ALA A 1 80 ? 7.923 12.196 -8.388 1.00 98.19 80 ALA A N 1
ATOM 636 C CA . ALA A 1 80 ? 9.051 12.957 -8.917 1.00 98.19 80 ALA A CA 1
ATOM 637 C C . ALA A 1 80 ? 10.003 12.143 -9.818 1.00 98.19 80 ALA A C 1
ATOM 639 O O . ALA A 1 80 ? 10.759 12.740 -10.586 1.00 98.19 80 ALA A O 1
ATOM 640 N N . ASN A 1 81 ? 10.039 10.807 -9.703 1.00 97.75 81 ASN A N 1
ATOM 641 C CA . ASN A 1 81 ? 11.112 9.987 -10.297 1.00 97.75 81 ASN A CA 1
ATOM 642 C C . ASN A 1 81 ? 10.647 8.786 -11.134 1.00 97.75 81 ASN A C 1
ATOM 644 O O . ASN A 1 81 ? 11.494 8.103 -11.727 1.00 97.75 81 ASN A O 1
ATOM 648 N N . ARG A 1 82 ? 9.359 8.435 -11.116 1.00 96.25 82 ARG A N 1
ATOM 649 C CA . ARG A 1 82 ? 8.833 7.198 -11.723 1.00 96.25 82 ARG A CA 1
ATOM 650 C C . ARG A 1 82 ? 7.532 7.382 -12.506 1.00 96.25 82 ARG A C 1
ATOM 652 O O . ARG A 1 82 ? 7.196 6.482 -13.281 1.00 96.25 82 ARG A O 1
ATOM 659 N N . LEU A 1 83 ? 6.830 8.499 -12.318 1.00 92.06 83 LEU A N 1
ATOM 660 C CA . LEU A 1 83 ? 5.673 8.929 -13.112 1.00 92.06 83 LEU A CA 1
ATOM 661 C C . LEU A 1 83 ? 6.044 10.129 -13.987 1.00 92.06 83 LEU A C 1
ATOM 663 O O . LEU A 1 83 ? 5.476 10.201 -15.100 1.00 92.06 83 LEU A O 1
#